Protein AF-L1P449-F1 (afdb_monomer_lite)

Sequence (153 aa):
MLHSYKLKTIDDAINLPTPSINAVRRDYGAEACDKFVMAWLVYLNEMLNLSRPMSEDQIRLCSSQIMNDYGYLKLTEISFIFKRILSGEYGEFYERLGIDKVLSFFRQYDKERFTFIDEQRQREHSEFRYQERANETPLDDFKRRLKKAYRLI

Secondary structure (DSSP, 8-state):
-TTGGG--SHHHHHHSS--BHHHHHHHH-HHHHHHHHHHHHHHHHHHHT-SSPPPHHHHHHHHHHHHHHSTTSBHHHHHHHHHHHHTTTT----S---HHHHHHHHHHHHHHHHHHHHHHHHHHHHHHHHHHHHT--HHHHHHHHHHHHHT--

Radius of gyration: 22.16 Å; chains: 1; bounding box: 42×35×71 Å

pLDDT: mean 89.91, std 8.65, range [52.5, 98.12]

Structure (mmCIF, N/CA/C/O backbone):
data_AF-L1P449-F1
#
_entry.id   AF-L1P449-F1
#
loop_
_atom_site.group_PDB
_atom_site.id
_atom_site.type_symbol
_atom_site.label_atom_id
_atom_site.label_alt_id
_atom_site.label_comp_id
_atom_site.label_asym_id
_atom_site.label_entity_id
_atom_site.label_seq_id
_atom_site.pdbx_PDB_ins_code
_atom_site.Cartn_x
_atom_site.Cartn_y
_atom_site.Cartn_z
_atom_site.occupancy
_atom_site.B_iso_or_equiv
_atom_site.auth_seq_id
_atom_site.auth_comp_id
_atom_site.auth_asym_id
_atom_site.auth_atom_id
_atom_site.pdbx_PDB_model_num
ATOM 1 N N . MET A 1 1 ? 5.640 -7.170 10.232 1.00 62.62 1 MET A N 1
ATOM 2 C CA . MET A 1 1 ? 5.929 -5.747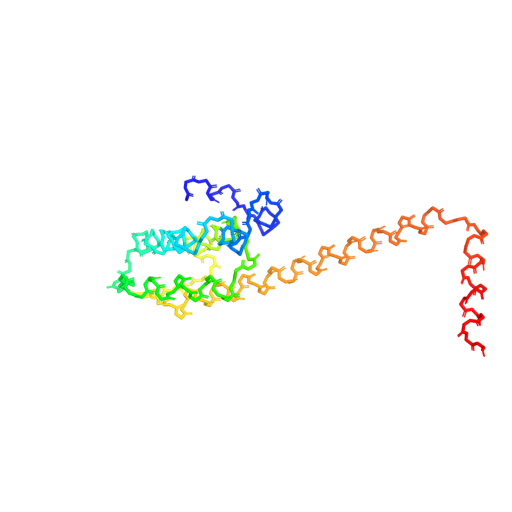 10.531 1.00 62.62 1 MET A CA 1
ATOM 3 C C . MET A 1 1 ? 7.385 -5.504 10.875 1.00 62.62 1 MET A C 1
ATOM 5 O O . MET A 1 1 ? 8.003 -4.686 10.219 1.00 62.62 1 MET A O 1
ATOM 9 N N . LEU A 1 2 ? 7.964 -6.256 11.816 1.00 53.69 2 LEU A N 1
ATOM 10 C CA . LEU A 1 2 ? 9.330 -6.079 12.335 1.00 53.69 2 LEU A CA 1
ATOM 11 C C . LEU A 1 2 ? 10.474 -6.022 11.307 1.00 53.69 2 LEU A C 1
ATOM 13 O O . LEU A 1 2 ? 11.570 -5.641 11.679 1.00 53.69 2 LEU A O 1
ATOM 17 N N . HIS A 1 3 ? 10.255 -6.380 10.039 1.00 70.12 3 HIS A N 1
ATOM 18 C CA . HIS A 1 3 ? 11.260 -6.289 8.972 1.00 70.12 3 HIS A CA 1
ATOM 19 C C . HIS A 1 3 ? 10.928 -5.266 7.879 1.00 70.12 3 HIS A C 1
ATOM 21 O O . HIS A 1 3 ? 11.750 -5.061 6.989 1.00 70.12 3 HIS A O 1
ATOM 27 N N . SER A 1 4 ? 9.773 -4.587 7.944 1.00 73.00 4 SER A N 1
ATOM 28 C CA . SER A 1 4 ? 9.399 -3.571 6.950 1.00 73.00 4 SER A CA 1
ATOM 29 C C . SER A 1 4 ? 10.379 -2.400 6.937 1.00 73.00 4 SER A C 1
ATOM 31 O O . SER A 1 4 ? 10.585 -1.807 5.886 1.00 73.00 4 SER A O 1
ATOM 33 N N . TYR A 1 5 ? 11.063 -2.116 8.056 1.00 71.50 5 TYR A N 1
ATOM 34 C CA . TYR A 1 5 ? 12.092 -1.075 8.142 1.00 71.50 5 TYR A CA 1
ATOM 35 C C . TYR A 1 5 ? 13.181 -1.208 7.063 1.00 71.50 5 TYR A C 1
ATOM 37 O O . TYR A 1 5 ? 13.718 -0.188 6.625 1.00 71.50 5 TYR A O 1
ATOM 45 N N . LYS A 1 6 ? 13.458 -2.435 6.591 1.00 82.75 6 LYS A N 1
ATOM 46 C CA . LYS A 1 6 ? 14.442 -2.726 5.538 1.00 82.75 6 LYS A CA 1
ATOM 47 C C . LYS A 1 6 ? 14.019 -2.242 4.145 1.00 82.75 6 LYS A C 1
ATOM 49 O O . LYS A 1 6 ? 14.894 -2.054 3.310 1.00 82.75 6 LYS A O 1
ATOM 54 N N . LEU A 1 7 ? 12.725 -2.022 3.900 1.00 89.12 7 LEU A N 1
ATOM 55 C CA . LEU A 1 7 ? 12.193 -1.526 2.625 1.00 89.12 7 LEU A CA 1
ATOM 56 C C . LEU A 1 7 ? 12.445 -0.021 2.528 1.00 89.12 7 LEU A C 1
ATOM 58 O O . LEU A 1 7 ? 11.783 0.747 3.228 1.00 89.12 7 LEU A O 1
ATOM 62 N N . LYS A 1 8 ? 13.427 0.417 1.738 1.00 90.19 8 LYS A N 1
ATOM 63 C CA . LYS A 1 8 ? 13.810 1.838 1.667 1.00 90.19 8 LYS A CA 1
ATOM 64 C C . LYS A 1 8 ? 13.182 2.542 0.477 1.00 90.19 8 LYS A C 1
ATOM 66 O O . LYS A 1 8 ? 12.848 3.715 0.586 1.00 90.19 8 LYS A O 1
ATOM 71 N N . THR A 1 9 ? 13.031 1.830 -0.628 1.00 94.50 9 THR A N 1
ATOM 72 C CA . THR A 1 9 ? 12.601 2.397 -1.902 1.00 94.50 9 THR A CA 1
ATOM 73 C C . THR A 1 9 ? 11.392 1.662 -2.464 1.00 94.50 9 THR A C 1
ATOM 75 O O . THR A 1 9 ? 11.060 0.547 -2.054 1.00 94.50 9 THR A O 1
ATOM 78 N N . ILE A 1 10 ? 10.733 2.298 -3.434 1.00 95.19 10 ILE A N 1
ATOM 79 C CA . ILE A 1 10 ? 9.663 1.658 -4.198 1.00 95.19 10 ILE A CA 1
ATOM 80 C C . ILE A 1 10 ? 10.187 0.473 -5.025 1.00 95.19 10 ILE A C 1
ATOM 82 O O . ILE A 1 10 ? 9.485 -0.527 -5.143 1.00 95.19 10 ILE A O 1
ATOM 86 N N . ASP A 1 11 ? 11.436 0.548 -5.500 1.00 94.94 11 ASP A N 1
ATOM 87 C CA . ASP A 1 11 ? 12.124 -0.548 -6.191 1.00 94.94 11 ASP A CA 1
ATOM 88 C C . ASP A 1 11 ? 12.233 -1.782 -5.284 1.00 94.94 11 ASP A C 1
ATOM 90 O O . ASP A 1 11 ? 11.759 -2.854 -5.658 1.00 94.94 11 ASP A O 1
ATOM 94 N N . ASP A 1 12 ? 12.720 -1.612 -4.045 1.00 94.06 12 ASP A N 1
ATOM 95 C CA . ASP A 1 12 ? 12.804 -2.706 -3.064 1.00 94.06 12 ASP A CA 1
ATOM 96 C C . ASP A 1 12 ? 11.431 -3.360 -2.851 1.00 94.06 12 ASP A C 1
ATOM 98 O O . ASP A 1 12 ? 11.293 -4.584 -2.806 1.00 94.06 12 ASP A O 1
ATOM 102 N N . ALA A 1 13 ? 10.393 -2.532 -2.707 1.00 95.31 13 ALA A N 1
ATOM 103 C CA . ALA A 1 13 ? 9.041 -2.998 -2.442 1.00 95.31 13 ALA A CA 1
ATOM 104 C C . ALA A 1 13 ? 8.470 -3.820 -3.611 1.00 95.31 13 ALA A C 1
ATOM 106 O O . ALA A 1 13 ? 7.836 -4.852 -3.367 1.00 95.31 13 ALA A O 1
ATOM 107 N N . ILE A 1 14 ? 8.723 -3.396 -4.853 1.00 95.44 14 ILE A N 1
ATOM 108 C CA . ILE A 1 14 ? 8.244 -4.050 -6.078 1.00 95.44 14 ILE A CA 1
ATOM 109 C C . ILE A 1 14 ? 9.059 -5.306 -6.399 1.00 95.44 14 ILE A C 1
ATOM 111 O O . ILE A 1 14 ? 8.478 -6.333 -6.762 1.00 95.44 14 ILE A O 1
ATOM 115 N N . ASN A 1 15 ? 10.384 -5.258 -6.276 1.00 93.25 15 ASN A N 1
ATOM 116 C CA . ASN A 1 15 ? 11.273 -6.292 -6.810 1.00 93.25 15 ASN A CA 1
ATOM 117 C C . ASN A 1 15 ? 11.503 -7.466 -5.861 1.00 93.25 15 ASN A C 1
ATOM 119 O O . ASN A 1 15 ? 11.885 -8.550 -6.308 1.00 93.25 15 ASN A O 1
ATOM 123 N N . LEU A 1 16 ? 11.202 -7.317 -4.569 1.00 93.00 16 LEU A N 1
ATOM 124 C CA . LEU A 1 16 ? 11.287 -8.444 -3.647 1.00 93.00 16 LEU A CA 1
ATOM 125 C C . LEU A 1 16 ? 10.318 -9.584 -4.039 1.00 93.00 16 LEU A C 1
ATOM 127 O O . LEU A 1 16 ? 9.184 -9.340 -4.485 1.00 93.00 16 LEU A O 1
ATOM 131 N N . PRO A 1 17 ? 10.740 -10.852 -3.864 1.00 92.50 17 PRO A N 1
ATOM 132 C CA . PRO A 1 17 ? 9.979 -12.020 -4.291 1.00 92.50 17 PRO A CA 1
ATOM 133 C C . PRO A 1 17 ? 8.888 -12.359 -3.269 1.00 92.50 17 PRO A C 1
ATOM 135 O O . PRO A 1 17 ? 8.958 -13.363 -2.564 1.00 92.50 17 PRO A O 1
ATOM 138 N N . THR A 1 18 ? 7.872 -11.504 -3.166 1.00 93.69 18 THR A N 1
ATOM 139 C CA . THR A 1 18 ? 6.675 -11.774 -2.362 1.00 93.69 18 THR A CA 1
ATOM 140 C C . THR A 1 18 ? 5.426 -11.855 -3.238 1.00 93.69 18 THR A C 1
ATOM 142 O O . THR A 1 18 ? 5.380 -11.228 -4.303 1.00 93.69 18 THR A O 1
ATOM 145 N N . PRO A 1 19 ? 4.422 -12.660 -2.843 1.00 94.62 19 PRO A N 1
ATOM 146 C CA . PRO A 1 19 ? 3.189 -12.785 -3.609 1.00 94.62 19 PRO A CA 1
ATOM 147 C C . PRO A 1 19 ? 2.360 -11.495 -3.545 1.00 94.62 19 PRO A C 1
ATOM 149 O O . PRO A 1 19 ? 2.449 -10.721 -2.588 1.00 94.62 19 PRO A O 1
ATOM 152 N N . SER A 1 20 ? 1.519 -11.285 -4.559 1.00 96.31 20 SER A N 1
ATOM 153 C CA . SER A 1 20 ? 0.450 -10.284 -4.503 1.00 96.31 20 SER A CA 1
ATOM 154 C C .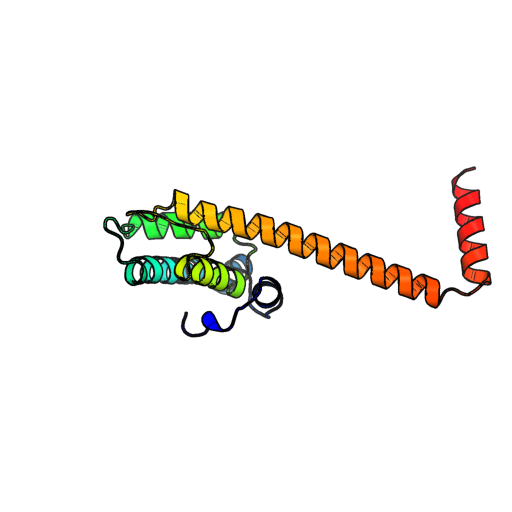 SER A 1 20 ? -0.677 -10.719 -3.576 1.00 96.31 20 SER A C 1
ATOM 156 O O . SER A 1 20 ? -0.862 -11.913 -3.341 1.00 96.31 20 SER A O 1
ATOM 158 N N . ILE A 1 21 ? -1.474 -9.765 -3.094 1.00 95.44 21 ILE A N 1
ATOM 159 C CA . ILE A 1 21 ? -2.688 -10.059 -2.318 1.00 95.44 21 ILE A CA 1
ATOM 160 C C . ILE A 1 21 ? -3.601 -11.024 -3.086 1.00 95.44 21 ILE A C 1
ATOM 162 O O . ILE A 1 21 ? -4.069 -12.007 -2.525 1.00 95.44 21 ILE A O 1
ATOM 166 N N . ASN A 1 22 ? -3.783 -10.823 -4.392 1.00 95.56 22 ASN A N 1
ATOM 167 C CA . ASN A 1 22 ? -4.569 -11.714 -5.243 1.00 95.56 22 ASN A CA 1
ATOM 168 C C . ASN A 1 22 ? -3.971 -13.123 -5.343 1.00 95.56 22 ASN A C 1
ATOM 170 O O . ASN A 1 22 ? -4.728 -14.093 -5.389 1.00 95.56 22 ASN A O 1
ATOM 174 N N . ALA A 1 23 ? -2.640 -13.251 -5.376 1.00 95.50 23 ALA A N 1
ATOM 175 C CA . ALA A 1 23 ? -1.986 -14.556 -5.352 1.00 95.50 23 ALA A CA 1
ATOM 176 C C . ALA A 1 23 ? -2.206 -15.253 -4.004 1.00 95.50 23 ALA A C 1
ATOM 178 O O . ALA A 1 23 ? -2.651 -16.395 -3.983 1.00 95.50 23 ALA A O 1
ATOM 179 N N . VAL A 1 24 ? -2.017 -14.542 -2.886 1.00 93.38 24 VAL A N 1
ATOM 180 C CA . VAL A 1 24 ? -2.289 -15.095 -1.550 1.00 93.38 24 VAL A CA 1
ATOM 181 C C . VAL A 1 24 ? -3.759 -15.499 -1.415 1.00 93.38 24 VAL A C 1
ATOM 183 O O . VAL A 1 24 ? -4.043 -16.588 -0.931 1.00 93.38 24 VAL A O 1
ATOM 186 N N . ARG A 1 25 ? -4.696 -14.683 -1.908 1.00 92.62 25 ARG A N 1
ATOM 187 C CA . ARG A 1 25 ? -6.137 -14.968 -1.850 1.00 92.62 25 ARG A CA 1
ATOM 188 C C . ARG A 1 25 ? -6.496 -16.240 -2.604 1.00 92.62 25 ARG A C 1
ATOM 190 O O . ARG A 1 25 ? -7.346 -16.999 -2.151 1.00 92.62 25 ARG A O 1
ATOM 197 N N . ARG A 1 26 ? -5.872 -16.456 -3.761 1.00 94.06 26 ARG A N 1
ATOM 198 C CA . ARG A 1 26 ? -6.072 -17.659 -4.571 1.00 94.06 26 ARG A CA 1
ATOM 199 C C . ARG A 1 26 ? -5.489 -18.896 -3.888 1.00 94.06 26 ARG A C 1
ATOM 201 O O . ARG A 1 26 ? -6.135 -19.935 -3.895 1.00 94.06 26 ARG A O 1
ATOM 208 N N . ASP A 1 27 ? -4.298 -18.772 -3.311 1.00 93.81 27 ASP A N 1
ATOM 209 C CA . ASP A 1 27 ? -3.526 -19.922 -2.833 1.00 93.81 27 ASP A CA 1
ATOM 210 C C . ASP A 1 27 ? -3.875 -20.302 -1.375 1.00 93.81 27 ASP A C 1
ATOM 212 O O . ASP A 1 27 ? -3.765 -21.466 -0.998 1.00 93.81 27 ASP A O 1
ATOM 216 N N . TYR A 1 28 ? -4.339 -19.341 -0.564 1.00 89.38 28 TYR A N 1
ATOM 217 C CA . TYR A 1 28 ? -4.601 -19.495 0.879 1.00 89.38 28 TYR A CA 1
ATOM 218 C C . TYR A 1 28 ? -5.994 -19.011 1.327 1.00 89.38 28 TYR A C 1
ATOM 220 O O . TYR A 1 28 ? -6.326 -19.107 2.508 1.00 89.38 28 TYR A O 1
ATOM 228 N N . GLY A 1 29 ? -6.822 -18.498 0.412 1.00 89.06 29 GLY A N 1
ATOM 229 C CA . GLY A 1 29 ? -8.169 -18.001 0.706 1.00 89.06 29 GLY A CA 1
ATOM 230 C C . GLY A 1 29 ? -8.227 -16.530 1.137 1.00 89.06 29 GLY A C 1
ATOM 231 O O . GLY A 1 29 ? -7.232 -15.911 1.513 1.00 89.06 29 GLY A O 1
ATOM 232 N N . ALA A 1 30 ? -9.430 -15.948 1.076 1.00 83.31 30 ALA A N 1
ATOM 233 C CA . ALA A 1 30 ? -9.654 -14.526 1.360 1.00 83.31 30 ALA A CA 1
ATOM 234 C C . ALA A 1 30 ? -9.388 -14.145 2.825 1.00 83.31 30 ALA A C 1
ATOM 236 O O . ALA A 1 30 ? -8.859 -13.068 3.088 1.00 83.31 30 ALA A O 1
ATOM 237 N N . GLU A 1 31 ? -9.687 -15.041 3.768 1.00 88.19 31 GLU A N 1
ATOM 238 C CA . GLU A 1 31 ? -9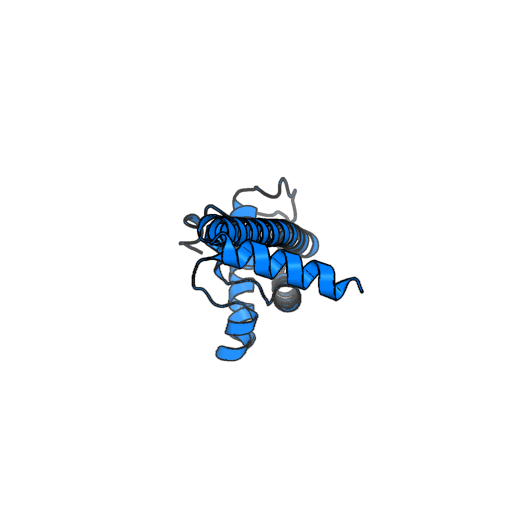.532 -14.781 5.203 1.00 88.19 31 GLU A CA 1
ATOM 239 C C . GLU A 1 31 ? -8.068 -14.521 5.600 1.00 88.19 31 GLU A C 1
ATOM 241 O O . GLU A 1 31 ? -7.786 -13.656 6.430 1.00 88.19 31 GLU A O 1
ATOM 246 N N . ALA A 1 32 ? -7.120 -15.234 4.982 1.00 82.12 32 ALA A N 1
ATOM 247 C CA . ALA A 1 32 ? -5.695 -15.056 5.248 1.00 82.12 32 ALA A CA 1
ATOM 248 C C . ALA A 1 32 ? -5.200 -13.663 4.816 1.00 82.12 32 ALA A C 1
ATOM 250 O O . ALA A 1 32 ? -4.426 -13.025 5.534 1.00 82.12 32 ALA A O 1
ATOM 251 N N . CYS A 1 33 ? -5.671 -13.170 3.666 1.00 81.88 33 CYS A N 1
ATOM 252 C CA . CYS A 1 33 ? -5.347 -11.831 3.176 1.00 81.88 33 CYS A CA 1
ATOM 253 C C . CYS A 1 33 ? -5.944 -10.737 4.057 1.00 81.88 33 CYS A C 1
ATOM 255 O O . CYS A 1 33 ? -5.243 -9.780 4.392 1.00 81.88 33 CYS A O 1
ATOM 257 N N . ASP A 1 34 ? -7.206 -10.905 4.457 1.00 87.62 34 ASP A N 1
ATOM 258 C CA . ASP A 1 34 ? -7.906 -9.923 5.283 1.00 87.62 34 ASP A CA 1
ATOM 259 C C . ASP A 1 34 ? -7.177 -9.748 6.615 1.00 87.62 34 ASP A C 1
ATOM 261 O O . ASP A 1 34 ? -6.827 -8.637 7.004 1.00 87.62 34 ASP A O 1
ATOM 265 N N . LYS A 1 35 ? -6.810 -10.859 7.267 1.00 91.25 35 LYS A N 1
ATOM 266 C CA . LYS A 1 35 ? -6.049 -10.828 8.524 1.00 91.25 35 LYS A CA 1
ATOM 267 C C . LYS A 1 35 ? -4.708 -10.107 8.390 1.00 91.25 35 LYS A C 1
ATOM 269 O O . LYS A 1 35 ? -4.304 -9.419 9.326 1.00 91.25 35 LYS A O 1
ATOM 274 N N . PHE A 1 36 ? -4.022 -10.223 7.251 1.00 92.56 36 PHE A N 1
ATOM 275 C CA . PHE A 1 36 ? -2.752 -9.528 7.026 1.00 92.56 36 PHE A CA 1
ATOM 276 C C . PHE A 1 36 ? -2.923 -8.003 6.978 1.00 92.56 36 PHE A C 1
ATOM 278 O O . PHE A 1 36 ? -2.183 -7.282 7.650 1.00 92.56 36 PHE A O 1
ATOM 285 N N . VAL A 1 37 ? -3.891 -7.502 6.206 1.00 94.88 37 VAL A N 1
ATOM 286 C CA . VAL A 1 37 ? -4.139 -6.055 6.087 1.00 94.88 37 VAL A CA 1
ATOM 287 C C . VAL A 1 37 ? -4.762 -5.505 7.373 1.00 94.88 37 VAL A C 1
ATOM 289 O O . VAL A 1 37 ? -4.331 -4.459 7.860 1.00 94.88 37 VAL A O 1
ATOM 292 N N . MET A 1 38 ? -5.695 -6.233 7.991 1.00 96.62 38 MET A N 1
ATOM 293 C CA . MET A 1 38 ? -6.261 -5.875 9.294 1.00 96.62 38 MET A CA 1
ATOM 294 C C . MET A 1 38 ? -5.185 -5.760 10.376 1.00 96.62 38 MET A C 1
ATOM 296 O O . MET A 1 38 ? -5.205 -4.794 11.135 1.00 96.62 38 MET A O 1
ATOM 300 N N . ALA A 1 39 ? -4.217 -6.683 10.430 1.00 95.69 39 ALA A N 1
ATOM 301 C CA . ALA A 1 39 ? -3.118 -6.603 11.391 1.00 95.69 39 ALA A CA 1
ATOM 302 C C . ALA A 1 39 ? -2.322 -5.298 11.236 1.00 95.69 39 ALA A C 1
ATOM 304 O O . ALA A 1 39 ? -1.989 -4.658 12.230 1.00 95.69 39 ALA A O 1
ATOM 305 N N . TRP A 1 40 ? -2.060 -4.865 9.999 1.00 95.94 40 TRP A N 1
ATOM 306 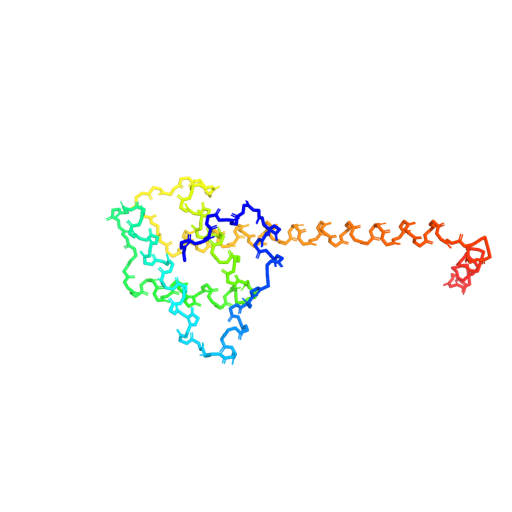C CA . TRP A 1 40 ? -1.416 -3.575 9.745 1.00 95.94 40 TRP A CA 1
ATOM 307 C C . TRP A 1 40 ? -2.252 -2.382 10.206 1.00 95.94 40 TRP A C 1
ATOM 309 O O . TRP A 1 40 ? -1.697 -1.457 10.792 1.00 95.94 40 TRP A O 1
ATOM 319 N N . LEU A 1 41 ? -3.565 -2.401 9.974 1.00 95.81 41 LEU A N 1
ATOM 320 C CA . LEU A 1 41 ? -4.470 -1.330 10.400 1.00 95.81 41 LEU A CA 1
ATOM 321 C C . LEU A 1 41 ? -4.577 -1.240 11.930 1.00 95.81 41 LEU A C 1
ATOM 323 O O . LEU A 1 41 ? -4.567 -0.137 12.473 1.00 95.81 41 LEU A O 1
ATOM 327 N N . VAL A 1 42 ? -4.622 -2.382 12.624 1.00 95.31 42 VAL A N 1
ATOM 328 C CA . VAL A 1 42 ? -4.586 -2.446 14.096 1.00 95.31 42 VAL A CA 1
ATOM 329 C C . VAL A 1 42 ? -3.278 -1.860 14.620 1.00 95.31 42 VAL A C 1
ATOM 331 O O . VAL A 1 42 ? -3.301 -0.956 15.449 1.00 95.31 42 VAL A O 1
ATOM 334 N N . TYR A 1 43 ? -2.142 -2.299 14.080 1.00 93.81 43 TYR A N 1
ATOM 335 C CA . TYR A 1 43 ? -0.843 -1.770 14.491 1.00 93.81 43 TYR A CA 1
ATOM 336 C C . TYR A 1 43 ? -0.707 -0.274 14.225 1.00 93.81 43 TYR A C 1
ATOM 338 O O . TYR A 1 43 ? -0.164 0.469 15.035 1.00 93.81 43 TYR A O 1
ATOM 346 N N . LEU A 1 44 ? -1.234 0.195 13.100 1.00 92.00 44 LEU A N 1
ATOM 347 C CA . LEU A 1 44 ? -1.245 1.609 12.779 1.00 92.00 44 LEU A CA 1
ATOM 348 C C . LEU A 1 44 ? -2.096 2.417 13.780 1.00 92.00 44 LEU A C 1
ATOM 350 O O . LEU A 1 44 ? -1.659 3.487 14.202 1.00 92.00 44 LEU A O 1
ATOM 354 N N . ASN A 1 45 ? -3.252 1.902 14.214 1.00 91.62 45 ASN A N 1
ATOM 355 C CA . ASN A 1 45 ? -4.043 2.526 15.281 1.00 91.62 45 ASN A CA 1
ATOM 356 C C . ASN A 1 45 ? -3.243 2.622 16.593 1.00 91.62 45 ASN A C 1
ATOM 358 O O . ASN A 1 45 ? -3.276 3.664 17.246 1.00 91.62 45 ASN A O 1
ATOM 362 N N . GLU A 1 46 ? -2.524 1.558 16.965 1.00 90.44 46 GLU A N 1
ATOM 363 C CA . GLU A 1 46 ? -1.719 1.499 18.194 1.00 90.44 46 GLU A CA 1
ATOM 364 C C . GLU A 1 46 ? -0.533 2.470 18.165 1.00 90.44 46 GLU A C 1
ATOM 366 O O . GLU A 1 46 ? -0.266 3.157 19.148 1.00 90.44 46 GLU A O 1
ATOM 371 N N . MET A 1 47 ? 0.184 2.546 17.040 1.00 90.56 47 MET A N 1
ATOM 372 C CA . MET A 1 47 ? 1.410 3.344 16.940 1.00 90.56 47 MET A CA 1
ATOM 373 C C . MET A 1 47 ? 1.150 4.843 16.791 1.00 90.56 47 MET A C 1
ATOM 375 O O . MET A 1 47 ? 1.967 5.647 17.233 1.00 90.56 47 MET A O 1
ATOM 379 N N . LEU A 1 48 ? 0.038 5.236 16.164 1.00 86.75 48 LEU A N 1
ATOM 380 C CA . LEU A 1 48 ? -0.255 6.646 15.892 1.00 86.75 48 LEU A CA 1
ATOM 381 C C . LEU A 1 48 ? -0.941 7.377 17.055 1.00 86.75 48 LEU A C 1
ATOM 383 O O . LEU A 1 48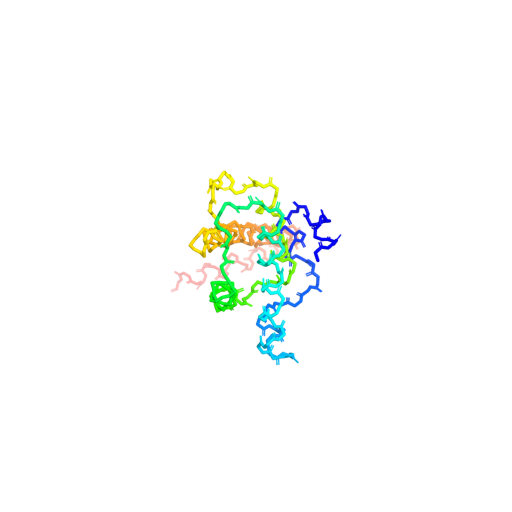 ? -1.105 8.592 16.971 1.00 86.75 48 LEU A O 1
ATOM 387 N N . ASN A 1 49 ? -1.342 6.665 18.116 1.00 82.19 49 ASN A N 1
ATOM 388 C CA . ASN A 1 49 ? -2.002 7.230 19.301 1.00 82.19 49 ASN A CA 1
ATOM 389 C C . ASN A 1 49 ? -3.133 8.226 18.950 1.00 82.19 49 ASN A C 1
ATOM 391 O O . ASN A 1 49 ? -3.194 9.350 19.452 1.00 82.19 49 ASN A O 1
ATOM 395 N N . LEU A 1 50 ? -3.999 7.829 18.014 1.00 82.44 50 LEU A N 1
ATOM 396 C CA . LEU A 1 50 ? -5.058 8.681 17.470 1.00 82.44 50 LEU A CA 1
ATOM 397 C C . LEU A 1 50 ? -6.120 8.981 18.536 1.00 82.44 50 LEU A C 1
ATOM 399 O O . LEU A 1 50 ? -6.512 8.088 19.285 1.00 82.44 50 LEU A O 1
ATOM 403 N N . SER A 1 51 ? -6.672 10.201 18.552 1.00 85.12 51 SER A N 1
ATOM 404 C CA . SER A 1 51 ? -7.779 10.538 19.466 1.00 85.12 51 SER A CA 1
ATOM 405 C C . SER A 1 51 ? -9.074 9.812 19.088 1.00 85.12 51 SER A C 1
ATOM 407 O O . SER A 1 51 ? -9.927 9.551 19.937 1.00 85.12 51 SER A O 1
ATOM 409 N N . ARG A 1 52 ? -9.219 9.468 17.801 1.00 88.06 52 ARG A N 1
ATOM 410 C CA . ARG A 1 52 ? -10.328 8.682 17.247 1.00 88.06 52 ARG A CA 1
ATOM 411 C C . ARG A 1 52 ? -9.781 7.570 16.343 1.00 88.06 52 ARG A C 1
ATOM 413 O O . ARG A 1 52 ? -9.749 7.757 15.121 1.00 88.06 52 ARG A O 1
ATOM 420 N N . PRO A 1 53 ? -9.317 6.443 16.916 1.00 90.94 53 PRO A N 1
ATOM 421 C CA . PRO A 1 53 ? -8.849 5.303 16.133 1.00 90.94 53 PRO A CA 1
ATOM 422 C C . PRO A 1 53 ? -10.015 4.646 15.382 1.00 90.94 53 PRO A C 1
ATOM 424 O O . PRO A 1 53 ? -11.177 4.785 15.773 1.00 90.94 53 PRO A O 1
ATOM 427 N N . MET A 1 54 ? -9.717 3.916 14.304 1.00 93.88 54 MET A N 1
ATOM 428 C CA . MET A 1 54 ? -10.749 3.139 13.607 1.00 93.88 54 MET A CA 1
ATOM 429 C C . MET A 1 54 ? -11.324 2.049 14.517 1.00 93.88 54 MET A C 1
ATOM 431 O O . MET A 1 54 ? -10.564 1.339 15.175 1.00 93.88 54 MET A O 1
ATOM 435 N N . SER A 1 55 ? -12.648 1.877 14.505 1.00 95.81 55 SER A N 1
ATOM 436 C CA . SER A 1 55 ? -13.296 0.724 15.142 1.00 95.81 55 SER A CA 1
ATOM 437 C C . SER A 1 55 ? -12.977 -0.579 14.402 1.00 95.81 55 SER A C 1
ATOM 439 O O . SER A 1 55 ? -12.540 -0.568 13.251 1.00 95.81 55 SER A O 1
ATOM 441 N N . GLU A 1 56 ? -13.247 -1.722 15.031 1.00 96.06 56 GLU A N 1
ATOM 442 C CA . GLU A 1 56 ? -13.020 -3.039 14.424 1.00 96.06 56 GLU A CA 1
ATOM 443 C C . GLU A 1 56 ? -13.773 -3.218 13.089 1.00 96.06 56 GLU A C 1
ATOM 445 O O . GLU A 1 56 ? -13.211 -3.714 12.112 1.00 96.06 56 GLU A O 1
ATOM 450 N N . ASP A 1 57 ? -15.014 -2.732 13.005 1.00 97.19 57 ASP A N 1
ATOM 451 C CA . ASP A 1 57 ? -15.801 -2.765 11.766 1.00 97.19 57 ASP A CA 1
ATOM 452 C C . ASP A 1 57 ? -15.230 -1.841 10.687 1.00 97.19 57 ASP A C 1
ATOM 454 O O . ASP A 1 57 ? -15.221 -2.193 9.507 1.00 97.19 57 ASP A O 1
ATOM 458 N N . GLN A 1 58 ? -14.693 -0.680 11.078 1.00 97.31 58 GLN A N 1
ATOM 459 C CA . GLN A 1 58 ? -14.000 0.212 10.147 1.00 97.31 58 GLN A CA 1
ATOM 460 C C . GLN A 1 58 ? -12.700 -0.412 9.633 1.00 97.31 58 GLN A C 1
ATOM 462 O O . GLN A 1 58 ? -12.394 -0.276 8.451 1.00 97.31 58 GLN A O 1
ATOM 467 N N . ILE A 1 59 ? -11.963 -1.131 10.485 1.00 97.12 59 ILE A N 1
ATOM 468 C CA . ILE A 1 59 ? -10.760 -1.877 10.096 1.00 97.12 59 ILE A CA 1
ATOM 469 C C . ILE A 1 59 ? -11.112 -2.980 9.094 1.00 97.12 59 ILE A C 1
ATOM 471 O O . ILE A 1 59 ? -10.469 -3.066 8.048 1.00 97.12 59 ILE A O 1
ATOM 475 N N . ARG A 1 60 ? -12.151 -3.782 9.366 1.00 96.38 60 ARG A N 1
ATOM 476 C CA . ARG A 1 60 ? -12.648 -4.811 8.433 1.00 96.38 60 ARG A CA 1
ATOM 477 C C . ARG A 1 60 ? -13.044 -4.213 7.085 1.00 96.38 60 ARG A C 1
ATOM 479 O O . ARG A 1 60 ? -12.615 -4.702 6.043 1.00 96.38 60 ARG A O 1
ATOM 486 N N . LEU A 1 61 ? -13.824 -3.132 7.100 1.00 97.00 61 LEU A N 1
ATOM 487 C CA . LEU A 1 61 ? -14.261 -2.457 5.879 1.00 97.00 61 LEU A CA 1
ATOM 488 C C . LEU A 1 61 ? -13.073 -1.904 5.078 1.00 97.00 61 LEU A C 1
ATOM 490 O O . LEU A 1 61 ? -12.997 -2.114 3.870 1.00 97.00 61 LEU A O 1
ATOM 494 N N . CYS A 1 62 ? -12.131 -1.240 5.752 1.00 97.50 62 CYS A N 1
ATOM 495 C CA . CYS A 1 62 ? -10.926 -0.694 5.132 1.00 97.50 62 CYS A CA 1
ATOM 496 C C . CYS A 1 62 ? -10.061 -1.798 4.510 1.00 97.50 62 CYS A C 1
ATOM 498 O O . CYS A 1 62 ? -9.635 -1.675 3.364 1.00 97.50 62 CYS A O 1
ATOM 500 N N . SER A 1 63 ? -9.861 -2.904 5.234 1.00 96.56 63 SER A N 1
ATOM 501 C CA . SER A 1 63 ? -9.142 -4.080 4.738 1.00 96.56 63 SER A CA 1
ATOM 502 C C . SER A 1 63 ? -9.777 -4.632 3.462 1.00 96.56 63 SER A C 1
ATOM 504 O O . SER A 1 63 ? -9.099 -4.773 2.444 1.00 96.56 63 SER A O 1
ATOM 506 N N . SER A 1 64 ? -11.097 -4.842 3.477 1.00 95.06 64 SER A N 1
ATOM 507 C CA . SER A 1 64 ? -11.841 -5.334 2.316 1.00 95.06 64 SER A CA 1
ATOM 508 C C . SER A 1 64 ? -11.697 -4.415 1.098 1.00 95.06 64 SER A C 1
ATOM 510 O O . SER A 1 64 ? -11.423 -4.889 -0.006 1.00 95.06 64 SER A O 1
ATOM 512 N N . GLN A 1 65 ? -11.804 -3.095 1.291 1.00 96.69 65 GLN A N 1
ATOM 513 C CA . GLN A 1 65 ? -11.605 -2.115 0.217 1.00 96.69 65 GLN A CA 1
ATOM 514 C C . GLN A 1 65 ? -10.178 -2.157 -0.335 1.00 96.69 65 GLN A C 1
ATOM 516 O O . GLN A 1 65 ? -9.998 -2.229 -1.549 1.00 96.69 65 GLN A O 1
ATOM 521 N N . ILE A 1 66 ? -9.163 -2.207 0.534 1.00 96.81 66 ILE A N 1
ATOM 522 C CA . ILE A 1 66 ? -7.763 -2.315 0.109 1.00 96.81 66 ILE A CA 1
ATOM 523 C C . ILE A 1 66 ? -7.535 -3.587 -0.715 1.00 96.81 66 ILE A C 1
ATOM 525 O O . ILE A 1 66 ? -6.904 -3.533 -1.768 1.00 96.81 66 ILE A O 1
ATOM 529 N N . MET A 1 67 ? -8.052 -4.733 -0.269 1.00 93.06 67 MET A N 1
ATOM 530 C CA . MET A 1 67 ? -7.882 -5.996 -0.991 1.00 93.06 67 MET A CA 1
ATOM 531 C C . MET A 1 67 ? -8.577 -6.008 -2.355 1.00 93.06 67 MET A C 1
ATOM 533 O O . MET A 1 67 ? -8.072 -6.637 -3.287 1.00 93.06 67 MET A O 1
ATOM 537 N N . ASN A 1 68 ? -9.730 -5.349 -2.472 1.00 93.75 68 ASN A N 1
ATOM 538 C CA . ASN A 1 68 ? -10.478 -5.278 -3.724 1.00 93.75 68 ASN A CA 1
ATOM 539 C C . ASN A 1 68 ? -9.810 -4.334 -4.726 1.00 93.75 68 ASN A C 1
ATOM 541 O O . ASN A 1 68 ? -9.584 -4.729 -5.870 1.00 93.75 68 ASN A O 1
ATOM 545 N N . ASP A 1 69 ? -9.437 -3.136 -4.283 1.00 96.50 69 ASP A N 1
ATOM 546 C CA . ASP A 1 69 ? -8.927 -2.085 -5.165 1.00 96.50 69 ASP A CA 1
ATOM 547 C C . ASP A 1 69 ? -7.438 -2.279 -5.488 1.00 96.50 69 ASP A C 1
ATOM 549 O O . ASP A 1 69 ? -6.994 -1.972 -6.592 1.00 96.50 69 ASP A O 1
ATOM 553 N N . TYR A 1 70 ? -6.668 -2.846 -4.552 1.00 97.06 70 TYR A N 1
ATOM 554 C CA . TYR A 1 70 ? -5.209 -2.976 -4.636 1.00 97.06 70 TYR A CA 1
ATOM 555 C C . TYR A 1 70 ? -4.723 -4.426 -4.561 1.00 97.06 70 TYR A C 1
ATOM 557 O O . TYR A 1 70 ? -3.570 -4.693 -4.217 1.00 97.06 70 TYR A O 1
ATOM 565 N N . GLY A 1 71 ? -5.571 -5.392 -4.925 1.00 95.50 71 GLY A N 1
ATOM 566 C CA . GLY A 1 71 ? -5.239 -6.819 -4.871 1.00 95.50 71 GLY A CA 1
ATOM 567 C C . GLY A 1 71 ? -4.011 -7.230 -5.705 1.00 95.50 71 GLY A C 1
ATOM 568 O O . GLY A 1 71 ? -3.416 -8.283 -5.474 1.00 95.50 71 GLY A O 1
ATOM 569 N N . TYR A 1 72 ? -3.597 -6.419 -6.679 1.00 96.38 72 TYR A N 1
ATOM 570 C CA . TYR A 1 72 ? -2.392 -6.661 -7.480 1.00 96.38 72 TYR A CA 1
ATOM 571 C C . TYR A 1 72 ? -1.085 -6.297 -6.758 1.00 96.38 72 TYR A C 1
ATOM 573 O O . TYR A 1 72 ? -0.030 -6.750 -7.202 1.00 96.38 72 TYR A O 1
ATOM 581 N N . LEU A 1 73 ? -1.134 -5.526 -5.666 1.00 97.38 73 LEU A N 1
ATOM 582 C CA . LEU A 1 73 ? 0.053 -5.161 -4.892 1.00 97.38 73 LEU A CA 1
ATOM 583 C C . LEU A 1 73 ? 0.619 -6.363 -4.127 1.00 97.38 73 LEU A C 1
ATOM 585 O O . LEU A 1 73 ? -0.122 -7.206 -3.607 1.00 97.38 73 LEU A O 1
ATOM 589 N N . LYS A 1 74 ? 1.949 -6.426 -4.041 1.00 96.25 74 LYS A N 1
ATOM 590 C CA . LYS A 1 74 ? 2.709 -7.399 -3.248 1.00 96.25 74 LYS A CA 1
ATOM 591 C C . LYS A 1 74 ? 2.637 -7.118 -1.754 1.00 96.25 74 LYS A C 1
ATOM 593 O O . LYS A 1 74 ? 2.509 -5.973 -1.326 1.00 96.25 74 LYS A O 1
ATOM 598 N N . LEU A 1 75 ? 2.812 -8.159 -0.936 1.00 94.56 75 LEU A N 1
ATOM 599 C CA . LEU A 1 75 ? 2.868 -8.017 0.528 1.00 94.56 75 LEU A CA 1
ATOM 600 C C . LEU A 1 75 ? 3.948 -7.019 0.985 1.00 94.56 75 LEU A C 1
ATOM 602 O O . LEU A 1 75 ? 3.760 -6.306 1.977 1.00 94.56 75 LEU A O 1
ATOM 606 N N . THR A 1 76 ? 5.071 -6.946 0.264 1.00 95.75 76 THR A N 1
ATOM 607 C CA . THR A 1 76 ? 6.131 -5.953 0.494 1.00 95.75 76 THR A CA 1
ATOM 608 C C . THR A 1 76 ? 5.686 -4.535 0.176 1.00 95.75 76 THR A C 1
ATOM 610 O O . THR A 1 76 ? 5.988 -3.636 0.952 1.00 95.75 76 THR A O 1
ATOM 613 N N . GLU A 1 77 ? 4.919 -4.330 -0.892 1.00 97.19 77 GLU A N 1
ATOM 614 C CA . GLU A 1 77 ? 4.356 -3.024 -1.254 1.00 97.19 77 GLU A CA 1
ATOM 615 C C . GLU A 1 77 ? 3.365 -2.539 -0.189 1.00 97.19 77 GLU A C 1
ATOM 617 O O . GLU A 1 77 ? 3.501 -1.423 0.307 1.00 97.19 77 GLU A O 1
ATOM 622 N N . ILE A 1 78 ? 2.456 -3.407 0.274 1.00 96.31 78 ILE A N 1
ATOM 623 C CA . ILE A 1 78 ? 1.541 -3.097 1.388 1.00 96.31 78 ILE A CA 1
ATOM 624 C C . ILE A 1 78 ? 2.329 -2.698 2.644 1.00 96.31 78 ILE A C 1
ATOM 626 O O . ILE A 1 78 ? 2.074 -1.662 3.256 1.00 96.31 78 ILE A O 1
ATOM 630 N N . SER A 1 79 ? 3.337 -3.496 3.005 1.00 95.94 79 SER A N 1
ATOM 631 C CA . SER A 1 79 ? 4.194 -3.225 4.166 1.00 95.94 79 SER A CA 1
ATOM 632 C C . SER A 1 79 ? 4.962 -1.906 4.034 1.00 95.94 79 SER A C 1
ATOM 634 O O . SER A 1 79 ? 5.196 -1.229 5.036 1.00 95.94 79 SER A O 1
ATOM 636 N N . PHE A 1 80 ? 5.368 -1.546 2.815 1.00 97.00 80 PHE A N 1
ATOM 637 C CA . PHE A 1 80 ? 6.057 -0.296 2.519 1.00 97.00 80 PHE A CA 1
ATOM 638 C C . PHE A 1 80 ? 5.122 0.909 2.648 1.00 97.00 80 PHE A C 1
ATOM 640 O O . PHE A 1 80 ? 5.503 1.882 3.291 1.00 97.00 80 PHE A O 1
ATOM 647 N N . ILE A 1 81 ? 3.884 0.823 2.147 1.00 97.06 81 ILE A N 1
ATOM 648 C CA . ILE A 1 81 ? 2.866 1.868 2.339 1.00 97.06 81 ILE A CA 1
ATOM 649 C C . ILE A 1 81 ? 2.654 2.122 3.834 1.00 97.06 81 ILE A C 1
ATOM 651 O O . ILE A 1 81 ? 2.812 3.251 4.290 1.00 97.06 81 ILE A O 1
ATOM 655 N N . PHE A 1 82 ? 2.373 1.083 4.629 1.00 95.62 82 PHE A N 1
ATOM 656 C CA . PHE A 1 82 ? 2.162 1.250 6.073 1.00 95.62 82 PHE A CA 1
ATOM 657 C C . PHE A 1 82 ? 3.389 1.807 6.796 1.00 95.62 82 PHE A C 1
ATOM 659 O O . PHE A 1 82 ? 3.245 2.674 7.656 1.00 95.62 82 PHE A O 1
ATOM 666 N N . LYS A 1 83 ? 4.600 1.378 6.415 1.00 94.50 83 LYS A N 1
ATOM 667 C CA . LYS A 1 83 ? 5.842 1.978 6.921 1.00 94.50 83 LYS A CA 1
ATOM 668 C C . LYS A 1 83 ? 5.882 3.485 6.641 1.00 94.50 83 LYS A C 1
ATOM 670 O O . LYS A 1 83 ? 6.183 4.242 7.555 1.00 94.50 83 LYS A O 1
ATOM 675 N N . ARG A 1 84 ? 5.579 3.903 5.409 1.00 94.25 84 ARG A N 1
ATOM 676 C CA . ARG A 1 84 ? 5.597 5.313 4.988 1.00 94.25 84 ARG A CA 1
ATOM 677 C C . ARG A 1 84 ? 4.540 6.160 5.690 1.00 94.25 84 ARG A C 1
ATOM 679 O O . ARG A 1 84 ? 4.772 7.330 5.979 1.00 94.25 84 ARG A O 1
ATOM 686 N N . ILE A 1 85 ? 3.389 5.564 6.008 1.00 93.50 85 ILE A N 1
ATOM 687 C CA . ILE A 1 85 ? 2.385 6.218 6.853 1.00 93.50 85 ILE A CA 1
ATOM 688 C C . ILE A 1 85 ? 2.971 6.466 8.245 1.00 93.50 85 ILE A C 1
ATOM 690 O O . ILE A 1 85 ? 2.943 7.595 8.720 1.00 93.50 85 ILE A O 1
ATOM 694 N N . LEU A 1 86 ? 3.565 5.448 8.871 1.00 91.44 86 LEU A N 1
ATOM 695 C CA . LEU A 1 86 ? 4.151 5.568 10.210 1.00 91.44 86 LEU A CA 1
ATOM 696 C C . LEU A 1 86 ? 5.352 6.527 10.274 1.00 91.44 86 LEU A C 1
ATOM 698 O O . LEU A 1 86 ? 5.577 7.134 11.316 1.00 91.44 86 LEU A O 1
ATOM 702 N N . SER A 1 87 ? 6.114 6.683 9.187 1.00 90.81 87 SER A N 1
ATOM 703 C CA . SER A 1 87 ? 7.206 7.664 9.098 1.00 90.81 87 SER A CA 1
ATOM 704 C C . SER A 1 87 ? 6.736 9.085 8.760 1.00 90.81 87 SER A C 1
ATOM 706 O O . SER A 1 87 ? 7.562 9.995 8.730 1.00 90.81 87 SER A O 1
ATOM 708 N N . GLY A 1 88 ? 5.438 9.295 8.510 1.00 89.69 88 GLY A N 1
ATOM 709 C CA . GLY A 1 88 ? 4.880 10.607 8.168 1.00 89.69 88 GLY A CA 1
ATOM 710 C C . GLY A 1 88 ? 5.192 11.076 6.742 1.00 89.69 88 GLY A C 1
ATOM 711 O O . GLY A 1 88 ? 4.980 12.241 6.419 1.00 89.69 88 GLY A O 1
ATOM 712 N N . GLU A 1 89 ? 5.665 10.194 5.856 1.00 91.69 89 GLU A N 1
ATOM 713 C CA . GLU A 1 89 ? 6.049 10.554 4.479 1.00 91.69 89 GLU A CA 1
ATOM 714 C C . GLU A 1 89 ? 4.869 11.006 3.611 1.00 91.69 89 GLU A C 1
ATOM 716 O O . GLU A 1 89 ? 5.058 11.695 2.610 1.00 91.69 89 GLU A O 1
ATOM 721 N N . TYR A 1 90 ? 3.646 10.641 3.995 1.00 88.50 90 TYR A N 1
ATOM 722 C CA . TYR A 1 90 ? 2.423 11.109 3.343 1.00 88.50 90 TYR A CA 1
ATOM 723 C C . TYR A 1 90 ? 1.896 12.444 3.906 1.00 88.50 90 TYR A C 1
ATOM 725 O O . TYR A 1 90 ? 0.779 12.857 3.580 1.00 88.50 90 TYR A O 1
ATOM 733 N N . GLY A 1 91 ? 2.694 13.124 4.733 1.00 83.62 91 GLY A N 1
ATOM 734 C CA . GLY A 1 91 ? 2.353 14.392 5.371 1.00 83.62 91 GLY A CA 1
ATOM 735 C C . GLY A 1 91 ? 1.516 14.226 6.638 1.00 83.62 91 GLY A C 1
ATOM 736 O O . GLY A 1 91 ? 1.283 13.117 7.116 1.00 83.62 91 GLY A O 1
ATOM 737 N N . GLU A 1 92 ? 1.059 15.349 7.189 1.00 77.75 92 GLU A N 1
ATOM 738 C CA . GLU A 1 92 ? 0.290 15.361 8.432 1.00 77.75 92 GLU A CA 1
ATOM 739 C C . GLU A 1 92 ? -1.125 14.794 8.240 1.00 77.75 92 GLU A C 1
ATOM 741 O O . GLU A 1 92 ? -1.841 15.064 7.267 1.00 77.75 92 GLU A O 1
ATOM 746 N N . PHE A 1 93 ? -1.550 14.010 9.221 1.00 71.50 93 PHE A N 1
ATOM 747 C CA . PHE A 1 93 ? -2.918 13.546 9.379 1.00 71.50 93 PHE A CA 1
ATOM 748 C C . PHE A 1 93 ? -3.317 13.811 10.832 1.00 71.50 93 PHE A C 1
ATOM 750 O O . PHE A 1 93 ? -3.063 13.005 11.721 1.00 71.50 93 PHE A O 1
ATOM 757 N N . TYR A 1 94 ? -3.874 15.003 11.070 1.00 62.25 94 TYR A N 1
ATOM 758 C CA . TYR A 1 94 ? -4.406 15.433 12.370 1.00 62.25 94 TYR A CA 1
ATOM 759 C C . TYR A 1 94 ? -5.393 14.415 12.938 1.00 62.25 94 TYR A C 1
ATOM 761 O O . TYR A 1 94 ? -6.121 13.837 12.144 1.00 62.25 94 TYR A O 1
ATOM 769 N N . GLU A 1 95 ? -5.447 14.292 14.275 1.00 69.25 95 GLU A N 1
ATOM 770 C CA . GLU A 1 95 ? -6.452 13.697 15.199 1.00 69.25 95 GLU A CA 1
ATOM 771 C C . GLU A 1 95 ? -7.172 12.366 14.846 1.00 69.25 95 GLU A C 1
ATOM 773 O O . GLU A 1 95 ? -7.533 11.602 15.742 1.00 69.25 95 GLU A O 1
ATOM 778 N N . ARG A 1 96 ? -7.386 12.039 13.573 1.00 81.00 96 ARG A N 1
ATOM 779 C CA . ARG A 1 96 ? -8.126 10.896 13.057 1.00 81.00 96 ARG A CA 1
ATOM 780 C C . ARG A 1 96 ? -7.473 10.369 11.781 1.00 81.00 96 ARG A C 1
ATOM 782 O O . ARG A 1 96 ? -7.328 11.091 10.796 1.00 81.00 96 ARG A O 1
ATOM 789 N N . LEU A 1 97 ? -7.247 9.059 11.745 1.00 87.19 97 LEU A N 1
ATOM 790 C CA . LEU A 1 97 ? -6.927 8.338 10.518 1.00 87.19 97 LEU A CA 1
ATOM 791 C C . LEU A 1 97 ? -8.093 7.430 10.117 1.00 87.19 97 LEU A C 1
ATOM 793 O O . LEU A 1 97 ? -8.193 6.286 10.546 1.00 87.19 97 LEU A O 1
ATOM 797 N N . GLY A 1 98 ? -9.013 7.978 9.323 1.00 91.75 98 GLY A N 1
ATOM 798 C CA . GLY A 1 98 ? -10.153 7.238 8.785 1.00 91.75 98 GLY A CA 1
ATOM 799 C C . GLY A 1 98 ? -9.810 6.410 7.545 1.00 91.75 98 GLY A C 1
ATOM 800 O O . GLY A 1 98 ? -8.742 6.553 6.945 1.00 91.75 98 GLY A O 1
ATOM 801 N N . ILE A 1 99 ? -10.769 5.577 7.135 1.00 94.94 99 ILE A N 1
ATOM 802 C CA . ILE A 1 99 ? -10.707 4.747 5.922 1.00 94.94 99 ILE A CA 1
ATOM 803 C C . ILE A 1 99 ? -10.367 5.597 4.688 1.00 94.94 99 ILE A C 1
ATOM 805 O O . ILE A 1 99 ? -9.490 5.254 3.901 1.00 94.94 99 ILE A O 1
ATOM 809 N N . ASP A 1 100 ? -11.020 6.751 4.551 1.00 93.88 100 ASP A N 1
ATOM 810 C CA . ASP A 1 100 ? -10.830 7.714 3.466 1.00 93.88 100 ASP A CA 1
ATOM 811 C C . ASP A 1 100 ? -9.372 8.179 3.338 1.00 93.88 100 ASP A C 1
ATOM 813 O O . ASP A 1 100 ? -8.827 8.238 2.226 1.00 93.88 100 ASP A O 1
ATOM 817 N N . LYS A 1 101 ? -8.727 8.448 4.479 1.00 93.31 101 LYS A N 1
ATOM 818 C CA . LYS A 1 101 ? -7.335 8.886 4.538 1.00 93.31 101 LYS A CA 1
ATOM 819 C C . LYS A 1 101 ? -6.380 7.735 4.240 1.00 93.31 101 LYS A C 1
ATOM 821 O O . LYS A 1 101 ? -5.484 7.923 3.418 1.00 93.31 101 LYS A O 1
ATOM 826 N N . VAL A 1 102 ? -6.608 6.544 4.800 1.00 95.50 102 VAL A N 1
ATOM 827 C CA . VAL A 1 102 ? -5.808 5.350 4.470 1.00 95.50 102 VAL A CA 1
ATOM 828 C C . VAL A 1 102 ? -5.845 5.086 2.965 1.00 95.50 102 VAL A C 1
ATOM 830 O O . VAL A 1 102 ? -4.796 5.039 2.328 1.00 95.50 102 VAL A O 1
ATOM 833 N N . LEU A 1 103 ? -7.033 5.028 2.358 1.00 96.81 103 LEU A N 1
ATOM 834 C CA . LEU A 1 103 ? -7.168 4.805 0.916 1.00 96.81 103 LEU A CA 1
ATOM 835 C C . LEU A 1 103 ? -6.511 5.912 0.074 1.00 96.81 103 LEU A C 1
ATOM 837 O O . LEU A 1 103 ? -6.074 5.656 -1.047 1.00 96.81 103 LEU A O 1
ATOM 841 N N . SER A 1 104 ? -6.408 7.144 0.587 1.00 96.25 104 SER A N 1
ATOM 842 C CA . SER A 1 104 ? -5.678 8.217 -0.101 1.00 96.25 104 SER A CA 1
ATOM 843 C C . SER A 1 104 ? -4.182 7.923 -0.229 1.00 96.25 104 SER A C 1
ATOM 845 O O . SER A 1 104 ? -3.610 8.185 -1.287 1.00 96.25 104 SER A O 1
ATOM 847 N N . PHE A 1 105 ? -3.574 7.301 0.785 1.00 96.69 105 PHE A N 1
ATOM 848 C CA . PHE A 1 105 ? -2.167 6.902 0.754 1.00 96.69 105 PHE A CA 1
ATOM 849 C C . PHE A 1 105 ? -1.924 5.769 -0.239 1.00 96.69 105 PHE A C 1
ATOM 851 O O . PHE A 1 105 ? -0.950 5.808 -0.987 1.00 96.69 105 PHE A O 1
ATOM 858 N N . PHE A 1 106 ? -2.850 4.811 -0.319 1.00 98.06 106 PHE A N 1
ATOM 859 C CA . PHE A 1 106 ? -2.803 3.761 -1.334 1.00 98.06 106 PHE A CA 1
ATOM 860 C C . PHE A 1 106 ? -2.929 4.333 -2.750 1.00 98.06 106 PHE A C 1
ATOM 862 O O . PHE A 1 106 ? -2.124 3.995 -3.613 1.00 98.06 106 PHE A O 1
ATOM 869 N N . ARG A 1 107 ? -3.860 5.271 -2.988 1.00 97.75 107 ARG A N 1
ATOM 870 C CA . ARG A 1 107 ? -3.959 5.985 -4.278 1.00 97.75 107 ARG A CA 1
ATOM 871 C C . ARG A 1 107 ? -2.684 6.746 -4.624 1.00 97.75 107 ARG A C 1
ATOM 873 O O . ARG A 1 107 ? -2.298 6.781 -5.788 1.00 97.75 107 ARG A O 1
ATOM 880 N N . GLN A 1 108 ? -2.060 7.398 -3.645 1.00 97.75 108 GLN A N 1
ATOM 881 C CA . GLN A 1 108 ? -0.811 8.118 -3.871 1.00 97.75 108 GLN A CA 1
ATOM 882 C C . GLN A 1 108 ? 0.322 7.154 -4.227 1.00 97.75 108 GLN A C 1
ATOM 884 O O . GLN A 1 108 ? 0.990 7.356 -5.238 1.00 97.75 108 GLN A O 1
ATOM 889 N N . TYR A 1 109 ? 0.492 6.087 -3.445 1.00 98.12 109 TYR A N 1
ATOM 890 C CA . TYR A 1 109 ? 1.481 5.054 -3.729 1.00 98.12 109 TYR A CA 1
ATOM 891 C C . TYR A 1 109 ? 1.289 4.444 -5.116 1.00 98.12 109 TYR A C 1
ATOM 893 O O . TYR A 1 109 ? 2.255 4.271 -5.846 1.00 98.12 109 TYR A O 1
ATOM 901 N N . ASP A 1 110 ? 0.050 4.154 -5.507 1.00 97.69 110 ASP A N 1
ATOM 902 C CA . ASP A 1 110 ? -0.228 3.532 -6.795 1.00 97.69 110 ASP A CA 1
ATOM 903 C C . ASP A 1 110 ? 0.144 4.431 -7.986 1.00 97.69 110 ASP A C 1
ATOM 905 O O . ASP A 1 110 ? 0.686 3.956 -8.984 1.00 97.69 110 ASP A O 1
ATOM 909 N N . LYS A 1 111 ? -0.039 5.752 -7.855 1.00 97.81 111 LYS A N 1
ATOM 910 C CA . LYS A 1 111 ? 0.465 6.718 -8.844 1.00 97.81 111 LYS A CA 1
ATOM 911 C C . LYS A 1 111 ? 1.989 6.695 -8.928 1.00 97.81 111 LYS A C 1
ATOM 913 O O . LYS A 1 111 ? 2.531 6.632 -10.026 1.00 97.81 111 LYS A O 1
ATOM 918 N N . GLU A 1 112 ? 2.672 6.727 -7.784 1.00 97.75 112 GLU A N 1
ATOM 919 C CA . GLU A 1 112 ? 4.140 6.656 -7.725 1.00 97.75 112 GLU A CA 1
ATOM 920 C C . GLU A 1 112 ? 4.653 5.344 -8.340 1.00 97.75 112 GLU A C 1
ATOM 922 O O . GLU A 1 112 ? 5.592 5.347 -9.134 1.00 97.75 112 GLU A O 1
ATOM 927 N N . ARG A 1 113 ? 3.983 4.229 -8.035 1.00 97.12 113 ARG A N 1
ATOM 928 C CA . ARG A 1 113 ? 4.252 2.898 -8.583 1.00 97.12 113 ARG A CA 1
ATOM 929 C C . ARG A 1 113 ? 4.085 2.861 -10.095 1.00 97.12 113 ARG A C 1
ATOM 931 O O . ARG A 1 113 ? 4.933 2.295 -10.780 1.00 97.12 113 ARG A O 1
ATOM 938 N N . PHE A 1 114 ? 3.006 3.436 -10.619 1.00 96.56 114 PHE A N 1
ATOM 939 C CA . PHE A 1 114 ? 2.760 3.481 -12.057 1.00 96.56 114 PHE A CA 1
ATOM 940 C C . PHE A 1 114 ? 3.866 4.250 -12.783 1.00 96.56 114 PHE A C 1
ATOM 942 O O . PHE A 1 114 ? 4.446 3.720 -13.729 1.00 96.56 114 PHE A O 1
ATOM 949 N N . THR A 1 115 ? 4.205 5.447 -12.296 1.00 97.56 115 THR A N 1
ATOM 950 C CA . THR A 1 115 ? 5.305 6.251 -12.845 1.00 97.56 115 THR A CA 1
ATOM 951 C C . TH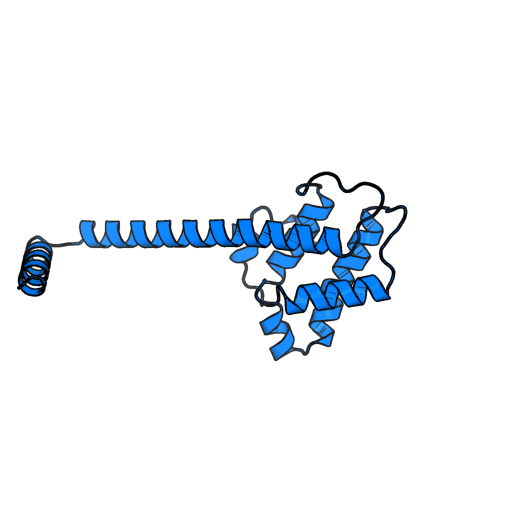R A 1 115 ? 6.623 5.485 -12.803 1.00 97.56 115 THR A C 1
ATOM 953 O O . THR A 1 115 ? 7.317 5.405 -13.810 1.00 97.56 115 THR A O 1
ATOM 956 N N . PHE A 1 116 ? 6.940 4.854 -11.670 1.00 96.88 116 PHE A N 1
ATOM 957 C CA . PHE A 1 116 ? 8.168 4.082 -11.514 1.00 96.88 116 PHE A CA 1
ATOM 958 C C . PHE A 1 116 ? 8.270 2.923 -12.518 1.00 96.88 116 PHE A C 1
ATOM 960 O O . PHE A 1 116 ? 9.304 2.741 -13.159 1.00 96.88 116 PHE A O 1
ATOM 967 N N . ILE A 1 117 ? 7.193 2.149 -12.685 1.00 95.25 117 ILE A N 1
ATOM 968 C CA . ILE A 1 117 ? 7.160 1.025 -13.629 1.00 95.25 117 ILE A CA 1
ATOM 969 C C . ILE A 1 117 ? 7.264 1.517 -15.075 1.00 95.25 117 ILE A C 1
ATOM 971 O O . ILE A 1 117 ? 7.946 0.881 -15.878 1.00 95.25 117 ILE A O 1
ATOM 975 N N . ASP A 1 118 ? 6.600 2.621 -15.422 1.00 96.19 118 ASP A N 1
ATOM 976 C CA . ASP A 1 118 ? 6.712 3.200 -16.761 1.00 96.19 118 ASP A CA 1
ATOM 977 C C . ASP A 1 118 ? 8.151 3.650 -17.040 1.00 96.19 118 ASP A C 1
ATOM 979 O O . ASP A 1 118 ? 8.741 3.242 -18.038 1.00 96.19 118 ASP A O 1
ATOM 983 N N . GLU A 1 119 ? 8.773 4.377 -16.109 1.00 95.06 119 GLU A N 1
ATOM 984 C CA . GLU A 1 119 ? 10.173 4.789 -16.223 1.00 95.06 119 GLU A CA 1
ATOM 985 C C . GLU A 1 119 ? 11.130 3.600 -16.366 1.00 95.06 119 GLU A C 1
ATOM 987 O O . GLU A 1 119 ? 12.027 3.648 -17.211 1.00 95.06 119 GLU A O 1
ATOM 992 N N . GLN A 1 120 ? 10.949 2.527 -15.586 1.00 93.19 120 GLN A N 1
ATOM 993 C CA . GLN A 1 120 ? 11.776 1.323 -15.721 1.00 93.19 120 GLN A CA 1
ATOM 994 C C . GLN A 1 120 ? 11.616 0.681 -17.098 1.00 93.19 120 GLN A C 1
ATOM 996 O O . GLN A 1 120 ? 12.617 0.412 -17.760 1.00 93.19 120 GLN A O 1
ATOM 1001 N N . ARG A 1 121 ? 10.384 0.539 -17.595 1.00 92.31 121 ARG A N 1
ATOM 1002 C CA . ARG A 1 121 ? 10.137 -0.002 -18.940 1.00 92.31 121 ARG A CA 1
ATOM 1003 C C . ARG A 1 121 ? 10.747 0.867 -20.032 1.00 92.31 121 ARG A C 1
ATOM 1005 O O . ARG A 1 121 ? 11.327 0.340 -20.977 1.00 92.31 121 ARG A O 1
ATOM 1012 N N . GLN A 1 122 ? 10.646 2.193 -19.925 1.00 92.94 122 GLN A N 1
ATOM 1013 C CA . GLN A 1 122 ? 11.271 3.092 -20.897 1.00 92.94 122 GLN A CA 1
ATOM 1014 C C . GLN A 1 122 ? 12.796 2.945 -20.900 1.00 92.94 122 GLN A C 1
ATOM 1016 O O . GLN A 1 122 ? 13.402 2.912 -21.975 1.00 92.94 122 GLN A O 1
ATOM 1021 N N . ARG A 1 123 ? 13.419 2.807 -19.722 1.00 92.38 123 ARG A N 1
ATOM 1022 C CA . ARG A 1 123 ? 14.863 2.553 -19.606 1.00 92.38 123 ARG A CA 1
ATOM 1023 C C . ARG A 1 123 ? 15.239 1.225 -20.253 1.00 92.38 123 ARG A C 1
ATOM 1025 O O . ARG A 1 123 ? 16.067 1.242 -21.160 1.00 92.38 123 ARG A O 1
ATOM 1032 N N . GLU A 1 124 ? 14.559 0.134 -19.908 1.00 90.88 124 GLU A N 1
ATOM 1033 C CA . GLU A 1 124 ? 14.781 -1.195 -20.500 1.00 90.88 124 GLU A CA 1
ATOM 1034 C C . GLU A 1 124 ? 14.636 -1.175 -22.029 1.00 90.88 124 GLU A C 1
ATOM 1036 O O . GLU A 1 124 ? 15.491 -1.683 -22.756 1.00 90.88 124 GLU A O 1
ATOM 1041 N N . HIS A 1 125 ? 13.592 -0.523 -22.551 1.00 89.88 125 HIS A N 1
ATOM 1042 C CA . HIS A 1 125 ? 13.404 -0.364 -23.992 1.00 89.88 125 HIS A CA 1
ATOM 1043 C C . HIS A 1 125 ? 14.518 0.460 -24.642 1.00 89.88 125 HIS A C 1
ATOM 1045 O O . HIS A 1 125 ? 14.955 0.146 -25.753 1.00 89.88 125 HIS A O 1
ATOM 1051 N N . SER A 1 126 ? 14.973 1.528 -23.987 1.00 89.62 126 SER A N 1
ATOM 1052 C CA . SER A 1 126 ? 16.049 2.370 -24.507 1.00 89.62 126 SER A CA 1
ATOM 1053 C C . SER A 1 126 ? 17.393 1.636 -24.535 1.00 89.62 126 SER A C 1
ATOM 1055 O O . SER A 1 126 ? 18.099 1.709 -25.543 1.00 89.62 126 SER A O 1
ATOM 1057 N N . GLU A 1 127 ? 17.696 0.863 -23.490 1.00 89.06 127 GLU A N 1
ATOM 1058 C CA . GLU A 1 127 ? 18.893 0.032 -23.375 1.00 89.06 127 GLU A CA 1
ATOM 1059 C C . GLU A 1 127 ? 18.885 -1.089 -24.412 1.00 89.06 127 GLU A C 1
ATOM 1061 O O . GLU A 1 127 ? 19.870 -1.263 -25.131 1.00 89.06 127 GLU A O 1
ATOM 1066 N N . PHE A 1 128 ? 17.753 -1.779 -24.579 1.00 86.38 128 PHE A N 1
ATOM 1067 C CA . PHE A 1 128 ? 17.599 -2.811 -25.602 1.00 86.38 128 PHE A CA 1
ATOM 1068 C C . PHE A 1 128 ? 17.847 -2.246 -27.008 1.00 86.38 128 PHE A C 1
ATOM 1070 O O . PHE A 1 128 ? 18.637 -2.799 -27.771 1.00 86.38 128 PHE A O 1
ATOM 1077 N N . ARG A 1 129 ? 17.263 -1.084 -27.340 1.00 84.25 129 ARG A N 1
ATOM 1078 C CA . ARG A 1 129 ? 17.494 -0.436 -28.645 1.00 84.25 129 ARG A CA 1
ATOM 1079 C C . ARG A 1 129 ? 18.924 0.054 -28.833 1.00 84.25 129 ARG A C 1
ATOM 1081 O O . ARG A 1 129 ? 19.403 0.088 -29.967 1.00 84.25 129 ARG A O 1
ATOM 1088 N N . TYR A 1 130 ? 19.587 0.487 -27.765 1.00 81.94 130 TYR A N 1
ATOM 1089 C CA . TYR A 1 130 ? 20.995 0.862 -27.823 1.00 81.94 130 TYR A CA 1
ATOM 1090 C C . TYR A 1 130 ? 21.865 -0.360 -28.129 1.00 81.94 130 TYR A C 1
ATOM 1092 O O . TYR A 1 130 ? 22.675 -0.301 -29.051 1.00 81.94 130 TYR A O 1
ATOM 1100 N N . GLN A 1 131 ? 21.645 -1.477 -27.431 1.00 82.56 131 GLN A N 1
ATOM 1101 C CA . GLN A 1 131 ? 22.365 -2.730 -27.665 1.00 82.56 131 GLN A CA 1
ATOM 1102 C C . GLN A 1 131 ? 22.109 -3.292 -29.068 1.00 82.56 131 GLN A C 1
ATOM 1104 O O . GLN A 1 131 ? 23.059 -3.684 -29.741 1.00 82.56 131 GLN A O 1
ATOM 1109 N N . GLU A 1 132 ? 20.861 -3.272 -29.551 1.00 82.25 132 GLU A N 1
ATOM 1110 C CA . GLU A 1 132 ? 20.541 -3.675 -30.926 1.00 82.25 132 GLU A CA 1
ATOM 1111 C C . GLU A 1 132 ? 21.317 -2.844 -31.948 1.00 82.25 132 GLU A C 1
ATOM 1113 O O . GLU A 1 132 ? 21.904 -3.412 -32.860 1.00 82.25 132 GLU A O 1
ATOM 1118 N N . ARG A 1 133 ? 21.368 -1.514 -31.787 1.00 75.12 133 ARG A N 1
ATOM 1119 C CA . ARG A 1 133 ? 22.122 -0.631 -32.694 1.00 75.12 133 ARG A CA 1
ATOM 1120 C C . ARG A 1 133 ? 23.629 -0.826 -32.592 1.00 75.12 133 ARG A C 1
ATOM 1122 O O . ARG A 1 133 ? 24.307 -0.756 -33.609 1.00 75.12 133 ARG A O 1
ATOM 1129 N N . ALA A 1 134 ? 24.153 -1.036 -31.388 1.00 78.81 134 ALA A N 1
ATOM 1130 C CA . ALA A 1 134 ? 25.578 -1.267 -31.171 1.00 78.81 134 ALA A CA 1
ATOM 1131 C C . ALA A 1 134 ? 26.049 -2.583 -31.813 1.00 78.81 134 ALA A C 1
ATOM 1133 O O . ALA A 1 134 ? 27.175 -2.659 -32.296 1.00 78.81 134 ALA A O 1
ATOM 1134 N N . ASN A 1 135 ? 25.170 -3.586 -31.859 1.00 79.81 135 ASN A N 1
ATOM 1135 C CA . ASN A 1 135 ? 25.437 -4.896 -32.449 1.00 79.81 135 ASN A CA 1
ATOM 1136 C C . ASN A 1 135 ? 24.961 -5.016 -33.911 1.00 79.81 135 ASN A C 1
ATOM 1138 O O . ASN A 1 135 ? 25.109 -6.078 -34.516 1.00 79.81 135 ASN A O 1
ATOM 1142 N N . GLU A 1 136 ? 24.374 -3.961 -34.485 1.00 81.19 136 GLU A N 1
ATOM 1143 C CA . GLU A 1 136 ? 23.821 -3.976 -35.840 1.00 81.19 136 GLU A CA 1
ATOM 1144 C C . GLU A 1 136 ? 24.942 -3.921 -36.881 1.00 81.19 136 GLU A C 1
ATOM 1146 O O . GLU A 1 136 ? 25.739 -2.980 -36.923 1.00 81.19 136 GLU A O 1
ATOM 1151 N N . THR A 1 137 ? 24.995 -4.919 -37.766 1.00 84.00 137 THR A N 1
ATOM 1152 C CA . THR A 1 137 ? 25.947 -4.884 -38.878 1.00 84.00 137 THR A CA 1
ATOM 1153 C C . THR A 1 137 ? 25.457 -3.932 -39.978 1.00 84.00 137 THR A C 1
ATOM 1155 O O . THR A 1 137 ? 24.248 -3.728 -40.136 1.00 84.00 137 THR A O 1
ATOM 1158 N N . PRO A 1 138 ? 26.352 -3.387 -40.827 1.00 85.38 138 PRO A N 1
ATOM 1159 C CA . PRO A 1 138 ? 25.947 -2.540 -41.953 1.00 85.38 138 PRO A CA 1
ATOM 1160 C C . PRO A 1 138 ? 24.919 -3.193 -42.897 1.00 85.38 138 PRO A C 1
ATOM 1162 O O . PRO A 1 138 ? 24.087 -2.506 -43.491 1.00 85.38 138 PRO A O 1
ATOM 1165 N N . LEU A 1 139 ? 24.950 -4.525 -43.029 1.00 85.56 139 LEU A N 1
ATOM 1166 C CA . LEU A 1 139 ? 23.990 -5.277 -43.840 1.00 85.56 139 LEU A CA 1
ATOM 1167 C C . LEU A 1 139 ? 22.595 -5.318 -43.197 1.00 85.56 139 LEU A C 1
ATOM 1169 O O . LEU A 1 139 ? 21.590 -5.259 -43.912 1.00 85.56 139 LEU A O 1
ATOM 1173 N N . ASP A 1 140 ? 22.525 -5.412 -41.871 1.00 87.25 140 ASP A N 1
ATOM 1174 C CA . ASP A 1 140 ? 21.264 -5.430 -41.129 1.00 87.25 140 ASP A CA 1
ATOM 1175 C C . ASP A 1 140 ? 20.575 -4.061 -41.182 1.00 87.25 140 ASP A C 1
ATOM 1177 O O . ASP A 1 140 ? 19.376 -3.995 -41.483 1.00 87.25 140 ASP A O 1
ATOM 1181 N N . ASP A 1 141 ? 21.339 -2.966 -41.054 1.00 84.56 141 ASP A N 1
ATOM 1182 C CA . ASP A 1 141 ? 20.803 -1.611 -41.243 1.00 84.56 141 ASP A CA 1
ATOM 1183 C C . ASP A 1 141 ? 20.274 -1.412 -42.673 1.00 84.56 141 ASP A C 1
ATOM 1185 O O . ASP A 1 141 ? 19.149 -0.935 -42.871 1.00 84.56 141 ASP A O 1
ATOM 1189 N N . PHE A 1 142 ? 21.032 -1.851 -43.685 1.00 86.94 142 PHE A N 1
ATOM 1190 C CA . PHE A 1 142 ? 20.605 -1.772 -45.083 1.00 86.94 142 PHE A CA 1
ATOM 1191 C C . PHE A 1 142 ? 19.286 -2.527 -45.329 1.00 86.94 142 PHE A C 1
ATOM 1193 O O . PHE A 1 142 ? 18.337 -1.962 -45.885 1.00 86.94 142 PHE A O 1
ATOM 1200 N N . LYS A 1 143 ? 19.171 -3.774 -44.846 1.00 88.31 143 LYS A N 1
ATOM 1201 C CA . LYS A 1 143 ? 17.935 -4.577 -44.937 1.00 88.31 143 LYS A CA 1
ATOM 1202 C C . LYS A 1 143 ? 16.759 -3.904 -44.225 1.00 88.31 143 LYS A C 1
ATOM 1204 O O . LYS A 1 143 ? 15.642 -3.895 -44.750 1.00 88.31 143 LYS A O 1
ATOM 1209 N N . ARG A 1 144 ? 16.987 -3.309 -43.050 1.00 85.94 144 ARG A N 1
ATOM 1210 C CA . ARG A 1 144 ? 15.959 -2.591 -42.281 1.00 85.94 144 ARG A CA 1
ATOM 1211 C C . ARG A 1 144 ? 15.432 -1.368 -43.032 1.00 85.94 144 ARG A C 1
ATOM 1213 O O . ARG A 1 144 ? 14.217 -1.144 -43.053 1.00 85.94 144 ARG A O 1
ATOM 1220 N N . ARG A 1 145 ? 16.317 -0.590 -43.664 1.00 87.31 145 ARG A N 1
ATOM 1221 C CA . ARG A 1 145 ? 15.948 0.591 -44.466 1.00 87.31 145 ARG A CA 1
ATOM 1222 C C . ARG A 1 145 ? 15.159 0.201 -45.714 1.00 87.31 145 ARG A C 1
ATOM 1224 O O . ARG A 1 145 ? 14.114 0.801 -45.963 1.00 87.31 145 ARG A O 1
ATOM 1231 N N . LEU A 1 146 ? 15.577 -0.854 -46.419 1.00 90.38 146 LEU A N 1
ATOM 1232 C CA . LEU A 1 146 ? 14.828 -1.405 -47.554 1.00 90.38 146 LEU A CA 1
ATOM 1233 C C . LEU A 1 146 ? 13.418 -1.857 -47.151 1.00 90.38 146 LEU A C 1
ATOM 1235 O O . LEU A 1 146 ? 12.444 -1.483 -47.799 1.00 90.38 146 LEU A O 1
ATOM 1239 N N . LYS A 1 147 ? 13.284 -2.598 -46.043 1.00 88.06 147 LYS A N 1
ATOM 1240 C CA . LYS A 1 147 ? 11.981 -3.083 -45.554 1.00 88.06 147 LYS A CA 1
ATOM 1241 C C . LYS A 1 147 ? 11.029 -1.944 -45.166 1.00 88.06 147 LYS A C 1
ATOM 1243 O O . LYS A 1 147 ? 9.821 -2.078 -45.342 1.00 88.06 147 LYS A O 1
ATOM 1248 N N . LYS A 1 148 ? 11.553 -0.830 -44.639 1.00 86.56 148 LYS A N 1
ATOM 1249 C CA . LYS A 1 148 ? 10.759 0.381 -44.364 1.00 86.56 148 LYS A CA 1
ATOM 1250 C C . LYS A 1 148 ? 10.299 1.070 -45.646 1.00 86.56 148 LYS A C 1
ATOM 1252 O O . LYS A 1 148 ? 9.132 1.430 -45.722 1.00 86.56 148 LYS A O 1
ATOM 1257 N N . ALA A 1 149 ? 11.181 1.216 -46.635 1.00 85.50 149 ALA A N 1
ATOM 1258 C CA . ALA A 1 149 ? 10.831 1.812 -47.924 1.00 85.50 149 ALA A CA 1
ATOM 1259 C C . ALA A 1 149 ? 9.737 1.005 -48.644 1.00 85.50 149 ALA A C 1
ATOM 1261 O O . ALA A 1 149 ? 8.781 1.583 -49.143 1.00 85.50 149 ALA A O 1
ATOM 1262 N N . TYR A 1 150 ? 9.821 -0.328 -48.602 1.00 82.62 150 TYR A N 1
ATOM 1263 C CA . TYR A 1 150 ? 8.840 -1.223 -49.227 1.00 82.62 150 TYR A CA 1
ATOM 1264 C C . TYR A 1 150 ? 7.481 -1.287 -48.511 1.00 82.62 150 TYR A C 1
ATOM 1266 O O . TYR A 1 150 ? 6.514 -1.751 -49.094 1.00 82.62 150 TYR A O 1
ATOM 1274 N N . ARG A 1 151 ? 7.391 -0.865 -47.241 1.00 77.38 151 ARG A N 1
ATOM 1275 C CA . ARG A 1 151 ? 6.115 -0.769 -46.500 1.00 77.38 151 ARG A CA 1
ATOM 1276 C C . ARG A 1 151 ? 5.351 0.531 -46.772 1.00 77.38 151 ARG A C 1
ATOM 1278 O O . ARG A 1 151 ? 4.240 0.677 -46.274 1.00 77.38 151 ARG A O 1
ATOM 1285 N N . LEU A 1 152 ? 5.973 1.482 -47.466 1.00 61.75 152 LEU A N 1
ATOM 1286 C CA . LEU A 1 152 ? 5.418 2.803 -47.778 1.00 61.75 152 LEU A CA 1
ATOM 1287 C C . LEU A 1 152 ? 4.972 2.925 -49.248 1.00 61.75 152 LEU A C 1
ATOM 1289 O O . LEU A 1 152 ? 4.594 4.017 -49.666 1.00 61.75 152 LEU A O 1
ATOM 1293 N N . ILE A 1 153 ? 5.035 1.827 -50.007 1.00 52.50 153 ILE A N 1
ATOM 1294 C CA . ILE A 1 153 ? 4.566 1.673 -51.393 1.00 52.50 153 ILE A CA 1
ATOM 1295 C C . ILE A 1 153 ? 3.428 0.654 -51.367 1.00 52.50 153 ILE A C 1
ATOM 1297 O O . ILE A 1 153 ? 2.416 0.896 -52.055 1.00 52.50 153 ILE A O 1
#

Foldseek 3Di:
DVCLVVVDDPCSLVVPPFDFLLRCCVPPNDVVQLVLQLVLLVVLQVLVVAQDRDDPVQSSVLSVVCCVVVRRGGSSLSSNLSVCVSVCVVHDDPRDDGSVNSVVSVVVSVVVNVVVVVVVVVVVVVVVVVVCVVPADPVNVVVVVVVVVVVVD